Protein AF-A0A6H5J0C2-F1 (afdb_monomer_lite)

Organism: NCBI:txid86971

Foldseek 3Di:
DVVVVVVVVVVVVVVVVVQLVVLVVCCVPAQLVSCCSPVVDAQWGWDDDPPDIDIDHHDDADWAQDQDPFAFLFTFIDGPPATWTAHQRRRDTHNDTHTDPQDPVDFRWHCDPNWIWGPSVDTHTDDDDDDDDPPDDDPDDDPPDDPDPDDDPDDDDDDDPPDD

Secondary structure (DSSP, 8-state):
-HHHHHHHHHHHHHHHHHHHHHHHTTTTT-HHHHHHHHH--SSEEEEEETTEEEEEEPPP---EEPP-SSEESSEEEEETTEEEEE-TTT--EES---EE---SSS--EEEETTEEEEEESEEEEEPPPPPPPTT-------------SS--------------

Sequence (164 aa):
MKEMYETLVLQRCKLERKVIENALAIATLQPSELAYQILGERGVMAVPAGECVHFVTCLRVNLEIRDTNDCYNEVPVQHGNESLFLAPRSRILIAHGKKITCDTRMPPMFKIGQIWYRMLPDLIDVPTPTIIEPQSQTDWKYATPTPSPREECIQKKTRRNIGT

Structure (mmCIF, N/CA/C/O backbone):
data_AF-A0A6H5J0C2-F1
#
_entry.id   AF-A0A6H5J0C2-F1
#
loop_
_atom_site.group_PDB
_atom_site.id
_atom_site.type_symbol
_atom_site.label_atom_id
_atom_site.label_alt_id
_atom_site.label_comp_id
_atom_site.label_asym_id
_atom_site.label_entity_id
_atom_site.label_seq_id
_atom_site.pdbx_PDB_ins_code
_atom_site.Cartn_x
_atom_site.Cartn_y
_atom_site.Cartn_z
_atom_site.occupancy
_atom_site.B_iso_or_equiv
_atom_site.auth_seq_id
_atom_site.auth_comp_id
_atom_site.auth_asym_id
_atom_site.auth_atom_id
_atom_site.pdbx_PDB_model_num
ATOM 1 N N . MET A 1 1 ? -10.923 0.616 43.256 1.00 63.25 1 MET A N 1
ATOM 2 C CA . MET A 1 1 ? -10.460 -0.079 42.026 1.00 63.25 1 MET A CA 1
ATOM 3 C C . MET A 1 1 ? -11.478 -0.061 40.882 1.00 63.25 1 MET A C 1
ATOM 5 O O . MET A 1 1 ? -11.044 0.082 39.748 1.00 63.25 1 MET A O 1
ATOM 9 N N . LYS A 1 2 ? -12.796 -0.153 41.134 1.00 84.50 2 LYS A N 1
ATOM 10 C CA . LYS A 1 2 ? -13.830 -0.151 40.079 1.00 84.50 2 LYS A CA 1
ATOM 11 C C . LYS A 1 2 ? -13.865 1.139 39.231 1.00 84.50 2 LYS A C 1
ATOM 13 O O . LYS A 1 2 ? -13.835 1.052 38.012 1.00 84.50 2 LYS A O 1
ATOM 18 N N . GLU A 1 3 ? -13.789 2.312 39.862 1.00 90.62 3 GLU A N 1
ATOM 19 C CA . GLU A 1 3 ? -13.829 3.616 39.164 1.00 90.62 3 GLU A CA 1
ATOM 20 C C . GLU A 1 3 ? -12.643 3.849 38.209 1.00 90.62 3 GLU A C 1
ATOM 22 O O . GLU A 1 3 ? -12.803 4.385 37.112 1.00 90.62 3 GLU A O 1
ATOM 27 N N . MET A 1 4 ? -11.439 3.407 38.593 1.00 93.25 4 MET A N 1
ATOM 28 C CA . MET A 1 4 ? -10.247 3.500 37.740 1.00 93.25 4 MET A CA 1
ATOM 29 C C . MET A 1 4 ? -10.387 2.612 36.500 1.00 93.25 4 MET A C 1
ATOM 31 O O . MET A 1 4 ? -10.077 3.044 35.393 1.00 93.25 4 MET A O 1
ATOM 35 N N . TYR A 1 5 ? -10.882 1.384 36.678 1.00 95.62 5 TYR A N 1
ATOM 36 C CA . TYR A 1 5 ? -11.136 0.466 35.571 1.00 95.62 5 TYR A CA 1
ATOM 37 C C . TYR A 1 5 ? -12.174 1.038 34.595 1.00 95.62 5 TYR A C 1
ATOM 39 O O . TYR A 1 5 ? -11.924 1.084 33.393 1.00 95.62 5 TYR A O 1
ATOM 47 N N . GLU A 1 6 ? -13.294 1.555 35.105 1.00 96.31 6 GLU A N 1
ATOM 48 C CA . GLU A 1 6 ? -14.337 2.188 34.286 1.00 96.31 6 GLU A CA 1
ATOM 49 C C . GLU A 1 6 ? -13.802 3.398 33.507 1.00 96.31 6 GLU A C 1
ATOM 51 O O . GLU A 1 6 ? -14.079 3.550 32.314 1.00 96.31 6 GLU A O 1
ATOM 56 N N . THR A 1 7 ? -12.965 4.219 34.146 1.00 96.44 7 THR A N 1
ATOM 57 C CA . THR A 1 7 ? -12.326 5.372 33.497 1.00 96.44 7 THR A CA 1
ATOM 58 C C . THR A 1 7 ? -11.411 4.943 32.352 1.00 96.44 7 THR A C 1
ATOM 60 O O . THR A 1 7 ? -11.487 5.511 31.262 1.00 96.44 7 THR A O 1
ATOM 63 N N . LEU A 1 8 ? -10.574 3.924 32.564 1.00 97.00 8 LEU A N 1
ATOM 64 C CA . LEU A 1 8 ? -9.670 3.405 31.533 1.00 97.00 8 LEU A CA 1
ATOM 65 C C . LEU A 1 8 ? -10.438 2.829 30.338 1.00 97.00 8 LEU A C 1
ATOM 67 O O . LEU A 1 8 ? -10.086 3.102 29.190 1.00 97.00 8 LEU A O 1
ATOM 71 N N . VAL A 1 9 ? -11.519 2.085 30.589 1.00 96.69 9 VAL A N 1
ATOM 72 C CA . VAL A 1 9 ? -12.391 1.552 29.528 1.00 96.69 9 VAL A CA 1
ATOM 73 C C . VAL A 1 9 ? -13.006 2.690 28.710 1.00 96.69 9 VAL A C 1
ATOM 75 O O . VAL A 1 9 ? -12.988 2.660 27.477 1.00 96.69 9 VAL A O 1
ATOM 78 N N . LEU A 1 10 ? -13.497 3.734 29.376 1.00 96.69 10 LEU A N 1
ATOM 79 C CA . LEU A 1 10 ? -14.095 4.886 28.708 1.00 96.69 10 LEU A CA 1
ATOM 80 C C . LEU A 1 10 ? -13.066 5.694 27.902 1.00 96.69 10 LEU A C 1
ATOM 82 O O . LEU A 1 10 ? -13.371 6.165 26.804 1.00 96.69 10 LEU A O 1
ATOM 86 N N . GLN A 1 11 ? -11.842 5.838 28.409 1.00 96.62 11 GLN A N 1
ATOM 87 C CA . GLN A 1 11 ? -10.746 6.474 27.674 1.00 96.62 11 GLN A CA 1
ATOM 88 C C . GLN A 1 11 ? -10.352 5.672 26.433 1.00 96.62 11 GLN A C 1
ATOM 90 O O . GLN A 1 11 ? -10.202 6.259 25.361 1.00 96.62 11 GLN A O 1
ATOM 95 N N . ARG A 1 12 ? -10.263 4.342 26.547 1.00 96.62 12 ARG A N 1
ATOM 96 C CA . ARG A 1 12 ? -10.002 3.454 25.411 1.00 96.62 12 ARG A CA 1
ATOM 97 C C . ARG A 1 12 ? -11.069 3.598 24.327 1.00 96.62 12 ARG A C 1
ATOM 99 O O . ARG A 1 12 ? -10.721 3.841 23.178 1.00 96.62 12 ARG A O 1
ATOM 106 N N . CYS A 1 13 ? -12.348 3.555 24.696 1.00 97.38 13 CYS A N 1
ATOM 107 C CA . CYS A 1 13 ? -13.457 3.737 23.756 1.00 97.38 13 CYS A CA 1
ATOM 108 C C . CYS A 1 13 ? -13.392 5.098 23.035 1.00 97.38 13 CYS A C 1
ATOM 110 O O . CYS A 1 13 ? -13.546 5.184 21.815 1.00 97.38 13 CYS A O 1
ATOM 112 N N . LYS A 1 14 ? -13.095 6.181 23.769 1.00 97.50 14 LYS A N 1
ATOM 113 C CA . LYS A 1 14 ? -12.922 7.517 23.172 1.00 97.50 14 LYS A CA 1
ATOM 114 C C . LYS A 1 14 ? -11.765 7.560 22.173 1.00 97.50 14 LYS A C 1
ATOM 116 O O . LYS A 1 14 ? -11.906 8.210 21.137 1.00 97.50 14 LYS A O 1
ATOM 121 N N . LEU A 1 15 ? -10.652 6.897 22.483 1.00 95.69 15 LEU A N 1
ATOM 122 C CA . LEU A 1 15 ? -9.488 6.826 21.605 1.00 95.69 15 LEU A CA 1
ATOM 123 C C . LEU A 1 15 ? -9.785 5.997 20.351 1.00 95.69 15 LEU A C 1
ATOM 125 O O . LEU A 1 15 ? -9.539 6.473 19.249 1.00 95.69 15 LEU A O 1
ATOM 129 N N . GLU A 1 16 ? -10.372 4.811 20.507 1.00 94.31 16 GLU A N 1
ATOM 130 C CA . GLU A 1 16 ? -10.756 3.937 19.391 1.00 94.31 16 GLU A CA 1
ATOM 131 C C . GLU A 1 16 ? -11.712 4.654 18.429 1.00 94.31 16 GLU A C 1
ATOM 133 O O . GLU A 1 16 ? -11.489 4.653 17.219 1.00 94.31 16 GLU A O 1
ATOM 138 N N . ARG A 1 17 ? -12.707 5.384 18.952 1.00 95.94 17 ARG A N 1
ATOM 139 C CA . ARG A 1 17 ? -13.593 6.210 18.119 1.00 95.94 17 ARG A CA 1
ATOM 140 C C . ARG A 1 17 ? -12.824 7.266 17.321 1.00 95.94 17 ARG A C 1
ATOM 142 O O . ARG A 1 17 ? -13.097 7.451 16.140 1.00 95.94 17 ARG A O 1
ATOM 149 N N . LYS A 1 18 ? -11.854 7.944 17.943 1.00 95.38 18 LYS A N 1
ATOM 150 C CA . LYS A 1 18 ? -11.030 8.956 17.263 1.00 95.38 18 LYS A CA 1
ATOM 151 C C . LYS A 1 18 ? -10.138 8.352 16.181 1.00 95.38 18 LYS A C 1
ATOM 153 O O . LYS A 1 18 ? -9.969 8.966 15.132 1.00 95.38 18 LYS A O 1
ATOM 158 N N . VAL A 1 19 ? -9.605 7.152 16.405 1.00 92.75 19 VAL A N 1
ATOM 159 C CA . VAL A 1 19 ? -8.842 6.412 15.390 1.00 92.75 19 VAL A CA 1
ATOM 160 C C . VAL A 1 19 ? -9.723 6.102 14.177 1.00 92.75 19 VAL A C 1
ATOM 162 O O . VAL A 1 19 ? -9.308 6.365 13.051 1.00 92.75 19 VAL A O 1
ATOM 165 N N . ILE A 1 20 ? -10.951 5.625 14.399 1.00 93.00 20 ILE A N 1
ATOM 166 C CA . ILE A 1 20 ? -11.900 5.326 13.315 1.00 93.00 20 ILE A CA 1
ATOM 167 C C . ILE A 1 20 ? -12.283 6.597 12.547 1.00 93.00 20 ILE A C 1
ATOM 169 O O . ILE A 1 20 ? -12.234 6.597 11.321 1.00 93.00 20 ILE A O 1
ATOM 173 N N . GLU A 1 21 ? -12.612 7.693 13.237 1.00 93.81 21 GLU A N 1
ATOM 174 C CA . GLU A 1 21 ? -12.932 8.982 12.601 1.00 93.81 21 GLU A CA 1
ATOM 175 C C . GLU A 1 21 ? -11.784 9.478 11.701 1.00 93.81 21 GLU A C 1
ATOM 177 O O . GLU A 1 21 ? -12.015 9.876 10.558 1.00 93.81 21 GLU A O 1
ATOM 182 N N . ASN A 1 22 ? -10.540 9.399 12.183 1.00 93.06 22 ASN A N 1
ATOM 183 C CA . ASN A 1 22 ? -9.359 9.784 11.409 1.00 93.06 22 ASN A CA 1
ATOM 184 C C . ASN A 1 22 ? -9.138 8.872 10.196 1.00 93.06 22 ASN A C 1
ATOM 186 O O . ASN A 1 22 ? -8.758 9.352 9.130 1.00 93.06 22 ASN A O 1
ATOM 190 N N . ALA A 1 23 ? -9.380 7.568 10.342 1.00 92.50 23 ALA A N 1
ATOM 191 C CA . ALA A 1 23 ? -9.277 6.626 9.235 1.00 92.50 23 ALA A CA 1
ATOM 192 C C . ALA A 1 23 ? -10.345 6.916 8.166 1.00 92.50 23 ALA A C 1
ATOM 194 O O . ALA A 1 23 ? -10.032 6.973 6.980 1.00 92.50 23 ALA A O 1
ATOM 195 N N . LEU A 1 24 ? -11.591 7.187 8.566 1.00 92.81 24 LEU A N 1
ATOM 196 C CA . LEU A 1 24 ? -12.676 7.518 7.637 1.00 92.81 24 LEU A CA 1
ATOM 197 C C . LEU A 1 24 ? -12.411 8.800 6.834 1.00 92.81 24 LEU A C 1
ATOM 199 O O . LEU A 1 24 ? -12.868 8.905 5.697 1.00 92.81 24 LEU A O 1
ATOM 203 N N . ALA A 1 25 ? -11.616 9.737 7.359 1.00 93.06 25 ALA A N 1
ATOM 204 C CA . ALA A 1 25 ? -11.251 10.962 6.647 1.00 93.06 25 ALA A CA 1
ATOM 205 C C . ALA A 1 25 ? -10.489 10.714 5.327 1.00 93.06 25 ALA A C 1
ATOM 207 O O . ALA A 1 25 ? -10.508 11.572 4.446 1.00 93.06 25 ALA A O 1
ATOM 208 N N . ILE A 1 26 ? -9.846 9.550 5.158 1.00 91.75 26 ILE A N 1
ATOM 209 C CA . ILE A 1 26 ? -9.133 9.173 3.923 1.00 91.75 26 ILE A CA 1
ATOM 210 C C . ILE A 1 26 ? -9.911 8.180 3.047 1.00 91.75 26 ILE A C 1
ATOM 212 O O . ILE A 1 26 ? -9.401 7.759 2.008 1.00 91.75 26 ILE A O 1
ATOM 216 N N . ALA A 1 27 ? -11.138 7.811 3.432 1.00 91.94 27 ALA A N 1
ATOM 217 C CA . ALA A 1 27 ? -11.898 6.724 2.815 1.00 91.94 27 ALA A CA 1
ATOM 218 C C . ALA A 1 27 ? -12.120 6.894 1.307 1.00 91.94 27 ALA A C 1
ATOM 220 O O . ALA A 1 27 ? -12.035 5.925 0.558 1.00 91.94 27 ALA A O 1
ATOM 221 N N . THR A 1 28 ? -12.392 8.120 0.861 1.00 89.69 28 THR A N 1
ATOM 222 C CA . THR A 1 28 ? -12.679 8.430 -0.548 1.00 89.69 28 THR A CA 1
ATOM 223 C C . THR A 1 28 ? -11.417 8.626 -1.381 1.00 89.69 28 THR A C 1
ATOM 225 O O . THR A 1 28 ? -11.422 8.345 -2.575 1.00 89.69 28 THR A O 1
ATOM 228 N N . LEU A 1 29 ? -10.329 9.092 -0.761 1.00 91.44 29 LEU A N 1
ATOM 229 C CA . LEU A 1 29 ? -9.073 9.402 -1.445 1.00 91.44 29 LEU A CA 1
ATOM 230 C C . LEU A 1 29 ? -8.162 8.180 -1.558 1.00 91.44 29 LEU A C 1
ATOM 232 O O . LEU A 1 29 ? -7.494 7.992 -2.571 1.00 91.44 29 LEU A O 1
ATOM 236 N N . GLN A 1 30 ? -8.108 7.361 -0.507 1.00 92.19 30 GLN A N 1
ATOM 237 C CA . GLN A 1 30 ? -7.235 6.195 -0.421 1.00 92.19 30 GLN A CA 1
ATOM 238 C C . GLN A 1 30 ? -7.963 5.018 0.251 1.00 92.19 30 GLN A C 1
ATOM 240 O O . GLN A 1 30 ? -7.632 4.636 1.376 1.00 92.19 30 GLN A O 1
ATOM 245 N N . PRO A 1 31 ? -8.929 4.387 -0.439 1.00 93.06 31 PRO A N 1
ATOM 246 C CA . PRO A 1 31 ? -9.731 3.309 0.140 1.00 93.06 31 PRO A CA 1
ATOM 247 C C . PRO A 1 31 ? -8.892 2.118 0.635 1.00 93.06 31 PRO A C 1
ATOM 249 O O . PRO A 1 31 ? -9.093 1.589 1.725 1.00 93.06 31 PRO A O 1
ATOM 252 N N . SER A 1 32 ? -7.884 1.706 -0.130 1.00 92.50 32 SER A N 1
ATOM 253 C CA . SER A 1 32 ? -6.981 0.619 0.270 1.00 92.50 32 SER A CA 1
ATOM 254 C C . SER A 1 32 ? -6.148 0.948 1.514 1.00 92.50 32 SER A C 1
ATOM 256 O O . SER A 1 32 ? -5.754 0.045 2.249 1.00 92.50 32 SER A O 1
ATOM 258 N N . GLU A 1 33 ? -5.870 2.229 1.760 1.00 92.00 33 GLU A N 1
ATOM 259 C CA . GLU A 1 33 ? -5.176 2.673 2.970 1.00 92.00 33 GLU A CA 1
ATOM 260 C C . GLU A 1 33 ? -6.134 2.690 4.167 1.00 92.00 33 GLU A C 1
ATOM 262 O O . GLU A 1 33 ? -5.760 2.219 5.236 1.00 92.00 33 GLU A O 1
ATOM 267 N N . LEU A 1 34 ? -7.393 3.110 3.981 1.00 94.25 34 LEU A N 1
ATOM 268 C CA . LEU A 1 34 ? -8.447 2.951 4.990 1.00 94.25 34 LEU A CA 1
ATOM 269 C C . LEU A 1 34 ? -8.559 1.491 5.458 1.00 94.25 34 LEU A C 1
ATOM 271 O O . LEU A 1 34 ? -8.558 1.237 6.663 1.00 94.25 34 LEU A O 1
ATOM 275 N N . ALA A 1 35 ? -8.640 0.537 4.522 1.00 94.50 35 ALA A N 1
ATOM 276 C CA . ALA A 1 35 ? -8.720 -0.888 4.853 1.00 94.50 35 ALA A CA 1
ATOM 277 C C . ALA A 1 35 ? -7.537 -1.340 5.715 1.00 94.50 35 ALA A C 1
ATOM 279 O O . ALA A 1 35 ? -7.736 -1.988 6.741 1.00 94.50 35 ALA A O 1
ATOM 280 N N . TYR A 1 36 ? -6.319 -0.936 5.346 1.00 93.31 36 TYR A N 1
ATOM 281 C CA . TYR A 1 36 ? -5.120 -1.243 6.121 1.00 93.31 36 TYR A CA 1
ATOM 282 C C . TYR A 1 36 ? -5.162 -0.640 7.534 1.00 93.31 36 TYR A C 1
ATOM 284 O O . TYR A 1 36 ? -4.773 -1.303 8.490 1.00 93.31 36 TYR A O 1
ATOM 292 N N . GLN A 1 37 ? -5.641 0.598 7.689 1.00 91.19 37 GLN A N 1
ATOM 293 C CA . GLN A 1 37 ? -5.716 1.276 8.990 1.00 91.19 37 GLN A CA 1
ATOM 294 C C . GLN A 1 37 ? -6.742 0.639 9.932 1.00 91.19 37 GLN A C 1
ATOM 296 O O . GLN A 1 37 ? -6.481 0.518 11.126 1.00 91.19 37 GLN A O 1
ATOM 301 N N . ILE A 1 38 ? -7.902 0.236 9.407 1.00 92.69 38 ILE A N 1
ATOM 302 C CA . ILE A 1 38 ? -8.989 -0.333 10.216 1.00 92.69 38 ILE A CA 1
ATOM 303 C C . ILE A 1 38 ? -8.733 -1.806 10.541 1.00 92.69 38 ILE A C 1
ATOM 305 O O . ILE A 1 38 ? -8.963 -2.230 11.671 1.00 92.69 38 ILE A O 1
ATOM 309 N N . LEU A 1 39 ? -8.279 -2.589 9.561 1.00 92.25 39 LEU A N 1
ATOM 310 C CA . LEU A 1 39 ? -8.164 -4.042 9.697 1.00 92.25 39 LEU A CA 1
ATOM 311 C C . LEU A 1 39 ? -6.759 -4.493 10.107 1.00 92.25 39 LEU A C 1
ATOM 313 O O . LEU A 1 39 ? -6.597 -5.603 10.598 1.00 92.25 39 LEU A O 1
ATOM 317 N N . GLY A 1 40 ? -5.733 -3.663 9.899 1.00 90.12 40 GLY A N 1
ATOM 318 C CA . GLY A 1 40 ? -4.338 -4.010 10.192 1.00 90.12 40 GLY A CA 1
ATOM 319 C C . GLY A 1 40 ? -3.730 -5.050 9.242 1.00 90.12 40 GLY A C 1
ATOM 320 O O . GLY A 1 40 ? -2.577 -5.446 9.419 1.00 90.12 40 GLY A O 1
ATOM 321 N N . GLU A 1 41 ? -4.473 -5.482 8.222 1.00 89.62 41 GLU A N 1
ATOM 322 C CA . GLU A 1 41 ? -4.070 -6.524 7.281 1.00 89.62 41 GLU A CA 1
ATOM 323 C C . GLU A 1 41 ? -3.793 -5.965 5.881 1.00 89.62 41 GLU A C 1
ATOM 325 O O . GLU A 1 41 ? -4.375 -4.977 5.429 1.00 89.62 41 GLU A O 1
ATOM 330 N N . ARG A 1 42 ? -2.869 -6.618 5.172 1.00 91.94 42 ARG A N 1
ATOM 331 C CA . ARG A 1 42 ? -2.534 -6.313 3.774 1.00 91.94 42 ARG A CA 1
ATOM 332 C C . ARG A 1 42 ? -3.367 -7.183 2.836 1.00 91.94 42 ARG A C 1
ATOM 334 O O . ARG A 1 42 ? -3.740 -8.294 3.197 1.00 91.94 42 ARG A O 1
ATOM 341 N N . GLY A 1 43 ? -3.583 -6.716 1.608 1.00 93.88 43 GLY A N 1
ATOM 342 C CA . GLY A 1 43 ? -4.388 -7.433 0.619 1.00 93.88 43 GLY A CA 1
ATOM 343 C C . GLY A 1 43 ? -5.889 -7.359 0.894 1.00 93.88 43 GLY A C 1
ATOM 344 O O . GLY A 1 43 ? -6.620 -8.237 0.459 1.00 93.88 43 GLY A O 1
ATOM 345 N N . VAL A 1 44 ? -6.352 -6.336 1.614 1.00 95.50 44 VAL A N 1
ATOM 346 C CA . VAL A 1 44 ? -7.775 -5.999 1.721 1.00 95.50 44 VAL A CA 1
ATOM 347 C C . VAL A 1 44 ? -7.976 -4.616 1.123 1.00 95.50 44 VAL A C 1
ATOM 349 O O . VAL A 1 44 ? -7.267 -3.674 1.477 1.00 95.50 44 VAL A O 1
ATOM 352 N N . MET A 1 45 ? -8.920 -4.497 0.196 1.00 92.75 45 MET A N 1
ATOM 353 C CA . MET A 1 45 ? -9.310 -3.225 -0.400 1.00 92.75 45 MET A CA 1
ATOM 354 C C . MET A 1 45 ? -10.612 -2.734 0.222 1.00 92.75 45 MET A C 1
ATOM 356 O O . MET A 1 45 ? -11.503 -3.531 0.513 1.00 92.75 45 MET A O 1
ATOM 360 N N . ALA A 1 46 ? -10.733 -1.422 0.403 1.00 94.56 46 ALA A N 1
ATOM 361 C CA . ALA A 1 46 ? -12.018 -0.808 0.692 1.00 94.56 46 ALA A CA 1
ATOM 362 C C . ALA A 1 46 ? -12.662 -0.332 -0.614 1.00 94.56 46 ALA A C 1
ATOM 364 O O . ALA A 1 46 ? -11.980 0.192 -1.494 1.00 94.56 46 ALA A O 1
ATOM 365 N N . VAL A 1 47 ? -13.973 -0.492 -0.728 1.00 94.44 47 VAL A N 1
ATOM 366 C CA . VAL A 1 47 ? -14.778 -0.055 -1.867 1.00 94.44 47 VAL A CA 1
ATOM 367 C C . VAL A 1 47 ? -15.897 0.830 -1.325 1.00 94.44 47 VAL A C 1
ATOM 369 O O . VAL A 1 47 ? -16.881 0.308 -0.793 1.00 94.44 47 VAL A O 1
ATOM 372 N N . PRO A 1 48 ? -15.747 2.163 -1.397 1.00 94.00 48 PRO A N 1
ATOM 373 C CA . PRO A 1 48 ? -16.812 3.087 -1.041 1.00 94.00 48 PRO A CA 1
ATOM 374 C C . PRO A 1 48 ? -18.008 2.909 -1.983 1.00 94.00 48 PRO A C 1
ATOM 376 O O . PRO A 1 48 ? -17.848 2.884 -3.203 1.00 94.00 48 PRO A O 1
ATOM 379 N N . ALA A 1 49 ? -19.203 2.800 -1.413 1.00 94.25 49 ALA A N 1
ATOM 380 C CA . ALA A 1 49 ? -20.469 2.665 -2.118 1.00 94.25 49 ALA A CA 1
ATOM 381 C C . ALA A 1 49 ? -21.519 3.548 -1.427 1.00 94.25 49 ALA A C 1
ATOM 383 O O . ALA A 1 49 ? -22.146 3.153 -0.443 1.00 94.25 49 ALA A O 1
ATOM 384 N N . GLY A 1 50 ? -21.680 4.778 -1.922 1.00 91.31 50 GLY A N 1
ATOM 385 C CA . GLY A 1 50 ? -22.496 5.793 -1.253 1.00 91.31 50 GLY A CA 1
ATOM 386 C C . GLY A 1 50 ? -21.931 6.136 0.129 1.00 91.31 50 GLY A C 1
ATOM 387 O O . GLY A 1 50 ? -20.753 6.459 0.252 1.00 91.31 50 GLY A O 1
ATOM 388 N N . GLU A 1 51 ? -22.765 6.040 1.164 1.00 91.00 51 GLU A N 1
ATOM 389 C CA . GLU A 1 51 ? -22.375 6.266 2.567 1.00 91.00 51 GLU A CA 1
ATOM 390 C C . GLU A 1 51 ? -21.766 5.021 3.240 1.00 91.00 51 GLU A C 1
ATOM 392 O O . GLU A 1 51 ? -21.386 5.061 4.409 1.00 91.00 51 GLU A O 1
ATOM 397 N N . CYS A 1 52 ? -21.676 3.901 2.520 1.00 93.56 52 CYS A N 1
ATOM 398 C CA . CYS A 1 52 ? -21.114 2.650 3.016 1.00 93.56 52 CYS A CA 1
ATOM 399 C C . CYS A 1 52 ? -19.712 2.397 2.450 1.00 93.56 52 CYS A C 1
ATOM 401 O O . CYS A 1 52 ? -19.338 2.901 1.392 1.00 93.56 52 CYS A O 1
ATOM 403 N N . VAL A 1 53 ? -18.941 1.560 3.143 1.00 94.81 53 VAL A N 1
ATOM 404 C CA . VAL A 1 53 ? -17.645 1.064 2.673 1.00 94.81 53 VAL A CA 1
ATOM 405 C C . VAL A 1 53 ? -17.629 -0.454 2.789 1.00 94.81 53 VAL A C 1
ATOM 407 O O . VAL A 1 53 ? -17.828 -0.999 3.873 1.00 94.81 53 VAL A O 1
ATOM 410 N N . HIS A 1 54 ? -17.370 -1.139 1.679 1.00 95.38 54 HIS A N 1
ATOM 411 C CA . HIS A 1 54 ? -17.207 -2.589 1.652 1.00 95.38 54 HIS A CA 1
ATOM 412 C C . HIS A 1 5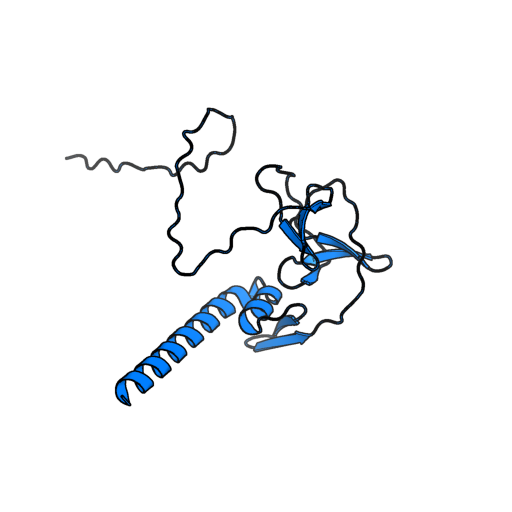4 ? -15.730 -2.962 1.739 1.00 95.38 54 HIS A C 1
ATOM 414 O O . HIS A 1 54 ? -14.911 -2.393 1.023 1.00 95.38 54 HIS A O 1
ATOM 420 N N . PHE A 1 55 ? -15.385 -3.941 2.572 1.00 95.44 55 PHE A N 1
ATOM 421 C CA . PHE A 1 55 ? -14.037 -4.506 2.617 1.00 95.44 55 PHE A CA 1
ATOM 422 C C . PHE A 1 55 ? -13.997 -5.809 1.826 1.00 95.44 55 PHE A C 1
ATOM 424 O O . PHE A 1 55 ? -14.806 -6.705 2.062 1.00 95.44 55 PHE A O 1
ATOM 431 N N . VAL A 1 56 ? -13.062 -5.907 0.886 1.00 94.88 56 VAL A N 1
ATOM 432 C CA . VAL A 1 56 ? -12.920 -7.056 -0.013 1.00 94.88 56 VAL A CA 1
ATOM 433 C C . VAL A 1 56 ? -11.494 -7.583 0.075 1.00 94.88 56 VAL A C 1
ATOM 435 O O . VAL A 1 56 ? -10.534 -6.847 -0.151 1.00 94.88 56 VAL A O 1
ATOM 438 N N . THR A 1 57 ? -11.342 -8.862 0.405 1.00 95.06 57 THR A N 1
ATOM 439 C CA . THR A 1 57 ? -10.036 -9.528 0.440 1.00 95.06 57 THR A CA 1
ATOM 440 C C . THR A 1 57 ? -9.572 -9.858 -0.976 1.00 95.06 57 THR A C 1
ATOM 442 O O . THR A 1 57 ? -10.296 -10.472 -1.758 1.00 95.06 57 THR A O 1
ATOM 445 N N . CYS A 1 58 ? -8.349 -9.461 -1.305 1.00 92.81 58 CYS A N 1
ATOM 446 C CA . CYS A 1 58 ? -7.712 -9.728 -2.583 1.00 92.81 58 CYS A CA 1
ATOM 447 C C . CYS A 1 58 ? -7.150 -11.153 -2.637 1.00 92.81 58 CYS A C 1
ATOM 449 O O . CYS A 1 58 ? -6.670 -11.705 -1.643 1.00 92.81 58 CYS A O 1
ATOM 451 N N . LEU A 1 59 ? -7.143 -11.723 -3.840 1.00 94.25 59 LEU A N 1
ATOM 452 C CA . LEU A 1 59 ? -6.472 -12.989 -4.106 1.00 94.25 59 LEU A CA 1
ATOM 453 C C . LEU A 1 59 ? -4.953 -12.808 -4.027 1.00 94.25 59 LEU A C 1
ATOM 455 O O . LEU A 1 59 ? -4.401 -11.818 -4.508 1.00 94.25 59 LEU A O 1
ATOM 459 N N . ARG A 1 60 ? -4.270 -13.787 -3.430 1.00 92.44 60 ARG A N 1
ATOM 460 C CA . ARG A 1 60 ? -2.805 -13.825 -3.410 1.00 92.44 60 ARG A CA 1
ATOM 461 C C . ARG A 1 60 ? -2.304 -14.370 -4.741 1.00 92.44 60 ARG A C 1
ATOM 463 O O . ARG A 1 60 ? -2.687 -15.469 -5.132 1.00 92.44 60 ARG A O 1
ATOM 470 N N . VAL A 1 61 ? -1.432 -13.615 -5.398 1.00 92.81 61 VAL A N 1
ATOM 471 C CA . VAL A 1 61 ? -0.817 -13.980 -6.678 1.00 92.81 61 VAL A CA 1
ATOM 472 C C . VAL A 1 61 ? 0.702 -13.885 -6.575 1.00 92.81 61 VAL A C 1
ATOM 474 O O . VAL A 1 61 ? 1.226 -13.104 -5.777 1.00 92.81 61 VAL A O 1
ATOM 477 N N . ASN A 1 62 ? 1.406 -14.691 -7.369 1.00 90.81 62 ASN A N 1
ATOM 478 C CA . ASN A 1 62 ? 2.858 -14.602 -7.488 1.00 90.81 62 ASN A CA 1
ATOM 479 C C . ASN A 1 62 ? 3.216 -13.477 -8.460 1.00 90.81 62 ASN A C 1
ATOM 481 O O . ASN A 1 62 ? 2.596 -13.346 -9.514 1.00 90.81 62 ASN A O 1
ATOM 485 N N . LEU A 1 63 ? 4.202 -12.667 -8.082 1.00 93.06 63 LEU A N 1
ATOM 486 C CA . LEU A 1 63 ? 4.626 -11.484 -8.820 1.00 93.06 63 LEU A CA 1
ATOM 487 C C . LEU A 1 63 ? 6.135 -11.507 -8.996 1.00 93.06 63 LEU A C 1
ATOM 489 O O . LEU A 1 63 ? 6.862 -11.865 -8.068 1.00 93.06 63 LEU A O 1
ATOM 493 N N . GLU A 1 64 ? 6.584 -11.049 -10.154 1.00 93.81 64 GLU A N 1
ATOM 494 C CA . GLU A 1 64 ? 7.997 -10.814 -10.425 1.00 93.81 64 GLU A CA 1
ATOM 495 C C . GLU A 1 64 ? 8.266 -9.314 -10.347 1.00 93.81 64 GLU A C 1
ATOM 497 O O . GLU A 1 64 ? 7.488 -8.510 -10.863 1.00 93.81 64 GLU A O 1
ATOM 502 N N . ILE A 1 65 ? 9.337 -8.916 -9.659 1.00 92.88 65 ILE A N 1
ATOM 503 C CA . ILE A 1 65 ? 9.770 -7.515 -9.660 1.00 92.88 65 ILE A CA 1
ATOM 504 C C . ILE A 1 65 ? 10.320 -7.225 -11.047 1.00 92.88 65 ILE A C 1
ATOM 506 O O . ILE A 1 65 ? 11.104 -8.004 -11.584 1.00 92.88 65 ILE A O 1
ATOM 510 N N . ARG A 1 66 ? 9.872 -6.120 -11.630 1.00 92.75 66 ARG A N 1
ATOM 511 C CA . ARG A 1 66 ? 10.209 -5.756 -12.999 1.00 92.75 66 ARG A CA 1
ATOM 512 C C . ARG A 1 66 ? 11.271 -4.669 -13.000 1.00 92.75 66 ARG A C 1
ATOM 514 O O . ARG A 1 66 ? 11.088 -3.637 -12.356 1.00 92.75 66 ARG A O 1
ATOM 521 N N . ASP A 1 67 ? 12.311 -4.867 -13.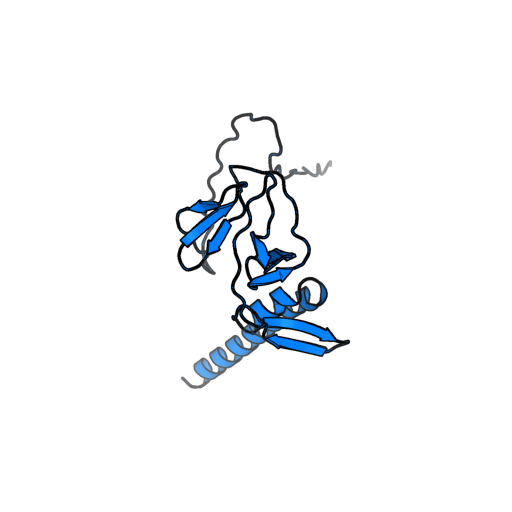798 1.00 91.12 67 ASP A N 1
ATOM 522 C CA . ASP A 1 67 ? 13.337 -3.851 -14.004 1.00 91.12 67 ASP A CA 1
ATOM 523 C C . ASP A 1 67 ? 12.775 -2.642 -14.763 1.00 91.12 67 ASP A C 1
ATOM 525 O O . ASP A 1 67 ? 11.920 -2.745 -15.655 1.00 91.12 67 ASP A O 1
ATOM 529 N N . THR A 1 68 ? 13.246 -1.459 -14.382 1.00 91.69 68 THR A N 1
ATOM 530 C CA . THR A 1 68 ? 12.836 -0.182 -14.970 1.00 91.69 68 THR A CA 1
ATOM 531 C C . THR A 1 68 ? 14.033 0.751 -15.081 1.00 91.69 68 THR A C 1
ATOM 533 O O . THR A 1 68 ? 15.005 0.598 -14.357 1.00 91.69 68 THR A O 1
ATOM 536 N N . ASN A 1 69 ? 13.952 1.742 -15.969 1.00 93.12 69 ASN A N 1
ATOM 537 C CA . ASN A 1 69 ? 14.941 2.828 -16.044 1.00 93.12 69 ASN A CA 1
ATOM 538 C C . ASN A 1 69 ? 14.497 4.076 -15.257 1.00 93.12 69 ASN A C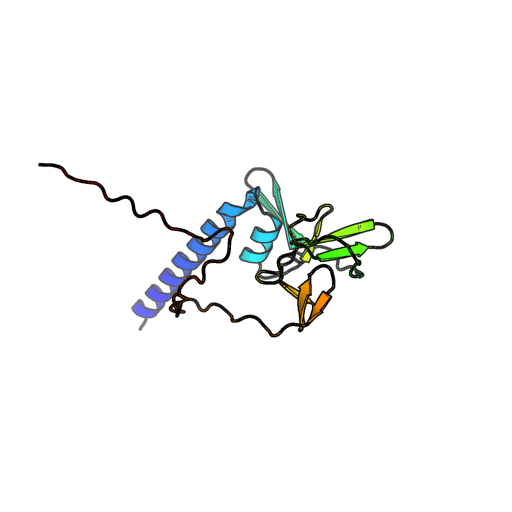 1
ATOM 540 O O . ASN A 1 69 ? 15.232 5.055 -15.173 1.00 93.12 69 ASN A O 1
ATOM 544 N N . ASP A 1 70 ? 13.277 4.055 -14.717 1.00 94.19 70 ASP A N 1
ATOM 545 C CA . ASP A 1 70 ? 12.612 5.173 -14.056 1.00 94.19 70 ASP A CA 1
ATOM 546 C C . ASP A 1 70 ? 12.300 4.814 -12.600 1.00 94.19 70 ASP A C 1
ATOM 548 O O . ASP A 1 70 ? 12.025 3.660 -12.289 1.00 94.19 70 ASP A O 1
ATOM 552 N N . CYS A 1 71 ? 12.270 5.803 -11.706 1.00 93.88 71 CYS A N 1
ATOM 553 C CA . CYS A 1 71 ? 11.923 5.580 -10.303 1.00 93.88 71 CYS A CA 1
ATOM 554 C C . CYS A 1 71 ? 10.429 5.809 -10.042 1.00 93.88 71 CYS A C 1
ATOM 556 O O . CYS A 1 71 ? 9.820 6.726 -10.599 1.00 93.88 71 CYS A O 1
ATOM 558 N N . TYR A 1 72 ? 9.847 5.004 -9.151 1.00 95.50 72 TYR A N 1
ATOM 559 C CA . TYR A 1 72 ? 8.428 5.051 -8.786 1.00 95.50 72 TYR A CA 1
ATOM 560 C C . TYR A 1 72 ? 8.240 4.973 -7.267 1.00 95.50 72 TYR A C 1
ATOM 562 O O . TYR A 1 72 ? 9.071 4.408 -6.560 1.00 95.50 72 TYR A O 1
ATOM 570 N N . ASN A 1 73 ? 7.128 5.510 -6.757 1.00 95.00 73 ASN A N 1
ATOM 571 C CA . ASN A 1 73 ? 6.747 5.352 -5.344 1.00 95.00 73 ASN A CA 1
ATOM 572 C C . ASN A 1 73 ? 6.141 3.977 -5.021 1.00 95.00 73 ASN A C 1
ATOM 574 O O . ASN A 1 73 ? 5.982 3.622 -3.852 1.00 95.00 73 ASN A O 1
ATOM 578 N N . GLU A 1 74 ? 5.790 3.210 -6.045 1.00 95.69 74 GLU A N 1
ATOM 579 C CA . GLU A 1 74 ? 5.268 1.853 -5.968 1.00 95.69 74 GLU A CA 1
ATOM 580 C C . GLU A 1 74 ? 6.261 0.883 -6.603 1.00 95.69 74 GLU A C 1
ATOM 582 O O . GLU A 1 74 ? 7.077 1.279 -7.430 1.00 95.69 74 GLU A O 1
ATOM 587 N N . VAL A 1 75 ? 6.190 -0.396 -6.232 1.00 95.00 75 VAL A N 1
ATOM 588 C CA . VAL A 1 75 ? 7.115 -1.413 -6.753 1.00 95.00 75 VAL A CA 1
ATOM 589 C C . VAL A 1 75 ? 6.635 -1.841 -8.144 1.00 95.00 75 VAL A C 1
ATOM 591 O O . VAL A 1 75 ? 5.536 -2.394 -8.231 1.00 95.00 75 VAL A O 1
ATOM 594 N N . PRO A 1 76 ? 7.401 -1.623 -9.228 1.00 95.81 76 PRO A N 1
ATOM 595 C CA . PRO A 1 76 ? 7.064 -2.140 -10.545 1.00 95.81 76 PRO A CA 1
ATOM 596 C C . PRO A 1 76 ? 7.116 -3.667 -10.524 1.00 95.81 76 PRO A C 1
ATOM 598 O O . PRO A 1 76 ? 8.102 -4.266 -10.090 1.00 95.81 76 PRO A O 1
ATOM 601 N N . VAL A 1 77 ? 6.043 -4.300 -10.980 1.00 95.88 77 VAL A N 1
ATOM 602 C CA . VAL A 1 77 ? 5.910 -5.757 -10.996 1.00 95.88 77 VAL A CA 1
ATOM 603 C C . VAL A 1 77 ? 5.336 -6.234 -12.322 1.00 95.88 77 VAL A C 1
ATOM 605 O O . VAL A 1 77 ? 4.716 -5.476 -13.072 1.00 95.88 77 VAL A O 1
ATOM 608 N N . GLN A 1 78 ? 5.540 -7.511 -12.598 1.00 96.06 78 GLN A N 1
ATOM 609 C CA . GLN A 1 78 ? 4.967 -8.226 -13.720 1.00 96.06 78 GLN A CA 1
ATOM 610 C C . GLN A 1 78 ? 4.041 -9.326 -13.183 1.00 96.06 78 GLN A C 1
ATOM 612 O O . GLN A 1 78 ? 4.409 -10.080 -12.278 1.00 96.06 78 GLN A O 1
ATOM 617 N N . HIS A 1 79 ? 2.825 -9.398 -13.728 1.00 94.75 79 HIS A N 1
ATOM 618 C CA . HIS A 1 79 ? 1.845 -10.443 -13.435 1.00 94.75 79 HIS A CA 1
ATOM 619 C C . HIS A 1 79 ? 1.414 -11.095 -14.753 1.00 94.75 79 HIS A C 1
ATOM 621 O O . HIS A 1 79 ? 0.598 -10.555 -15.501 1.00 94.75 79 HIS A O 1
ATOM 627 N N . GLY A 1 80 ? 2.024 -12.236 -15.083 1.00 90.25 80 GLY A N 1
ATOM 628 C CA . GLY A 1 80 ? 1.892 -12.826 -16.416 1.00 90.25 80 GLY A CA 1
ATOM 629 C C . GLY A 1 80 ? 2.417 -11.867 -17.490 1.00 90.25 80 GLY A C 1
ATOM 630 O O . GLY A 1 80 ? 3.570 -11.445 -17.446 1.00 90.25 80 GLY A O 1
ATOM 631 N N . ASN A 1 81 ? 1.558 -11.468 -18.428 1.00 92.56 81 ASN A N 1
ATOM 632 C CA . ASN A 1 81 ? 1.920 -10.533 -19.502 1.00 92.56 81 ASN A CA 1
ATOM 633 C C . ASN A 1 81 ? 1.592 -9.066 -19.174 1.00 92.56 81 ASN A C 1
ATOM 635 O O . ASN A 1 81 ? 1.868 -8.187 -19.988 1.00 92.56 81 ASN A O 1
ATOM 639 N N . GLU A 1 82 ? 1.044 -8.782 -17.991 1.00 95.38 82 GLU A N 1
ATOM 640 C CA . GLU A 1 82 ? 0.669 -7.427 -17.588 1.00 95.38 82 GLU A CA 1
ATOM 641 C C . GLU A 1 82 ? 1.737 -6.775 -16.706 1.00 95.38 82 GLU A C 1
ATOM 643 O O . GLU A 1 82 ? 2.172 -7.331 -15.693 1.00 95.38 82 GLU A O 1
ATOM 648 N N . SER A 1 83 ? 2.131 -5.558 -17.082 1.00 96.19 83 SER A N 1
ATOM 649 C CA . SER A 1 83 ? 3.001 -4.706 -16.274 1.00 96.19 83 SER A CA 1
ATOM 650 C C . SER A 1 83 ? 2.156 -3.849 -15.338 1.00 96.19 83 SER A C 1
ATOM 652 O O . SER A 1 83 ? 1.380 -3.005 -15.782 1.00 96.19 83 SER A O 1
ATOM 654 N N . LEU A 1 84 ? 2.328 -4.063 -14.037 1.00 96.88 84 LEU A N 1
ATOM 655 C CA . LEU A 1 84 ? 1.548 -3.439 -12.972 1.00 96.88 84 LEU A CA 1
ATOM 656 C C . LEU A 1 84 ? 2.483 -2.841 -11.913 1.00 96.88 84 LEU A C 1
ATOM 658 O O . LEU A 1 84 ? 3.712 -2.901 -12.012 1.00 96.88 84 LEU A O 1
ATOM 662 N N . PHE A 1 85 ? 1.895 -2.257 -10.876 1.00 96.50 85 PHE A N 1
ATOM 663 C CA . PHE A 1 85 ? 2.612 -1.725 -9.726 1.00 96.50 85 PHE A CA 1
ATOM 664 C C . PHE A 1 85 ? 2.003 -2.258 -8.435 1.00 96.50 85 PHE A C 1
ATOM 666 O O . PHE A 1 85 ? 0.792 -2.429 -8.328 1.00 96.50 85 PHE A O 1
ATOM 673 N N . LEU A 1 86 ? 2.837 -2.511 -7.434 1.00 94.94 86 LEU A N 1
ATOM 674 C CA . LEU A 1 86 ? 2.409 -2.974 -6.122 1.00 94.94 86 LEU A CA 1
ATOM 675 C C . LEU A 1 86 ? 2.457 -1.820 -5.119 1.00 94.94 86 LEU A C 1
ATOM 677 O O . LEU A 1 86 ? 3.525 -1.271 -4.829 1.00 94.94 86 LEU A O 1
ATOM 681 N N . ALA A 1 87 ? 1.303 -1.492 -4.539 1.00 94.56 87 ALA A N 1
ATOM 682 C CA . ALA A 1 87 ? 1.206 -0.453 -3.525 1.00 94.56 87 ALA A CA 1
ATOM 683 C C . ALA A 1 87 ? 2.010 -0.834 -2.256 1.00 94.56 87 ALA A C 1
ATOM 685 O O . ALA A 1 87 ? 1.837 -1.935 -1.715 1.00 94.56 87 ALA A O 1
ATOM 686 N N . PRO A 1 88 ? 2.863 0.061 -1.720 1.00 92.00 88 PRO A N 1
ATOM 687 C CA . PRO A 1 88 ? 3.858 -0.274 -0.694 1.00 92.00 88 PRO A CA 1
ATOM 688 C C . PRO A 1 88 ? 3.268 -0.795 0.622 1.00 92.00 88 PRO A C 1
ATOM 690 O O . PRO A 1 88 ? 3.789 -1.757 1.209 1.00 92.00 88 PRO A O 1
ATOM 693 N N . ARG A 1 89 ? 2.187 -0.157 1.093 1.00 90.25 89 ARG A N 1
ATOM 694 C CA . ARG A 1 89 ? 1.550 -0.456 2.384 1.00 90.25 89 ARG A CA 1
ATOM 695 C C . ARG A 1 89 ? 0.487 -1.541 2.260 1.00 90.25 89 ARG A C 1
ATOM 697 O O . ARG A 1 89 ? 0.639 -2.593 2.875 1.00 90.25 89 ARG A O 1
ATOM 704 N N . SER A 1 90 ? -0.525 -1.322 1.421 1.00 92.75 90 SER A N 1
ATOM 705 C CA . SER A 1 90 ? -1.661 -2.241 1.261 1.00 92.75 90 SER A CA 1
ATOM 706 C C . SER A 1 90 ? -1.329 -3.531 0.504 1.00 92.75 90 SER A C 1
ATOM 708 O O . SER A 1 90 ? -2.031 -4.521 0.687 1.00 92.75 90 SER A O 1
ATOM 710 N N . ARG A 1 91 ? -0.258 -3.554 -0.309 1.00 93.06 91 ARG A N 1
ATOM 711 C CA . ARG A 1 91 ? 0.117 -4.678 -1.197 1.00 93.06 91 ARG A CA 1
ATOM 712 C C . ARG A 1 91 ? -0.956 -5.058 -2.212 1.00 93.06 91 ARG A C 1
ATOM 714 O O . ARG A 1 91 ? -1.088 -6.221 -2.574 1.00 93.06 91 ARG A O 1
ATOM 721 N N . ILE A 1 92 ? -1.698 -4.063 -2.680 1.00 94.06 92 ILE A N 1
ATOM 722 C CA . ILE A 1 92 ? -2.668 -4.218 -3.762 1.00 94.06 92 ILE A CA 1
ATOM 723 C C . ILE A 1 92 ? -2.012 -3.816 -5.083 1.00 94.06 92 ILE A C 1
ATOM 725 O O . ILE A 1 92 ? -1.229 -2.864 -5.123 1.00 94.06 92 ILE A O 1
ATOM 729 N N . LEU A 1 93 ? -2.323 -4.561 -6.143 1.00 94.75 93 LEU A N 1
ATOM 730 C CA . LEU A 1 93 ? -1.897 -4.243 -7.500 1.00 94.75 93 LEU A CA 1
ATOM 731 C C . LEU A 1 93 ? -2.673 -3.040 -8.036 1.00 94.75 93 LEU A C 1
ATOM 733 O O . LEU A 1 93 ? -3.894 -2.966 -7.904 1.00 94.75 93 LEU A O 1
ATOM 737 N N . ILE A 1 94 ? -1.958 -2.117 -8.664 1.00 94.75 94 ILE A N 1
ATOM 738 C CA . ILE A 1 94 ? -2.505 -0.942 -9.334 1.00 94.75 94 ILE A CA 1
ATOM 739 C C . ILE A 1 94 ? -1.923 -0.848 -10.744 1.00 94.75 94 ILE A C 1
ATOM 741 O O . ILE A 1 94 ? -0.783 -1.240 -10.991 1.00 94.75 94 ILE A O 1
ATOM 745 N N . ALA A 1 95 ? -2.706 -0.309 -11.676 1.00 94.88 95 ALA A N 1
ATOM 746 C CA . ALA A 1 95 ? -2.294 -0.193 -13.074 1.00 94.88 95 ALA A CA 1
ATOM 747 C C . ALA A 1 95 ? -1.202 0.870 -13.296 1.00 94.88 95 ALA A C 1
ATOM 749 O O . ALA A 1 95 ? -0.396 0.755 -14.215 1.00 94.88 95 ALA A O 1
ATOM 750 N N . HIS A 1 96 ? -1.160 1.905 -12.452 1.00 94.81 96 HIS A N 1
ATOM 751 C CA . HIS A 1 96 ? -0.279 3.055 -12.639 1.00 94.81 96 HIS A CA 1
ATOM 752 C C . HIS A 1 96 ? 0.526 3.346 -11.379 1.00 94.81 96 HIS A C 1
ATOM 754 O O . HIS A 1 96 ? -0.045 3.539 -10.309 1.00 94.81 96 HIS A O 1
ATOM 760 N N . GLY A 1 97 ? 1.845 3.424 -11.532 1.00 93.88 97 GLY A N 1
ATOM 761 C CA . GLY A 1 97 ? 2.754 3.926 -10.511 1.00 93.88 97 GLY A CA 1
ATOM 762 C C . GLY A 1 97 ? 2.996 5.424 -10.669 1.00 93.88 97 GLY A C 1
ATOM 763 O O . GLY A 1 97 ? 3.009 5.968 -11.779 1.00 93.88 97 GLY A O 1
ATOM 764 N N . LYS A 1 98 ? 3.247 6.103 -9.556 1.00 95.38 98 LYS A N 1
ATOM 765 C CA . LYS A 1 98 ? 3.672 7.496 -9.527 1.00 95.38 98 LYS A CA 1
ATOM 766 C C . LYS A 1 98 ? 5.166 7.571 -9.823 1.00 95.38 98 LYS A C 1
ATOM 768 O O . LYS A 1 98 ? 5.991 7.305 -8.950 1.00 95.38 98 LYS A O 1
ATOM 773 N N . LYS A 1 99 ? 5.497 7.969 -11.054 1.00 95.31 99 LYS A N 1
ATOM 774 C CA . LYS A 1 99 ? 6.872 8.269 -11.470 1.00 95.31 99 LYS A CA 1
ATOM 775 C C . LYS A 1 99 ? 7.429 9.435 -10.647 1.00 95.31 99 LYS A C 1
ATOM 777 O O . LYS A 1 99 ? 6.751 10.446 -10.456 1.00 95.31 99 LYS A O 1
ATOM 782 N N . ILE A 1 100 ? 8.659 9.287 -10.173 1.00 94.25 100 ILE A N 1
ATOM 783 C CA . ILE A 1 100 ? 9.393 10.280 -9.385 1.00 94.25 100 ILE A CA 1
ATOM 784 C C . ILE A 1 100 ? 10.782 10.511 -9.978 1.00 94.25 100 ILE A C 1
ATOM 786 O O . ILE A 1 100 ? 11.295 9.703 -10.753 1.00 94.25 100 ILE A O 1
ATOM 790 N N . THR A 1 101 ? 11.415 11.609 -9.576 1.00 92.94 101 THR A N 1
ATOM 791 C CA . THR A 1 101 ? 12.846 11.807 -9.809 1.00 92.94 101 THR A CA 1
ATOM 792 C C . THR A 1 101 ? 13.632 10.830 -8.942 1.00 92.94 101 THR A C 1
ATOM 794 O O . THR A 1 101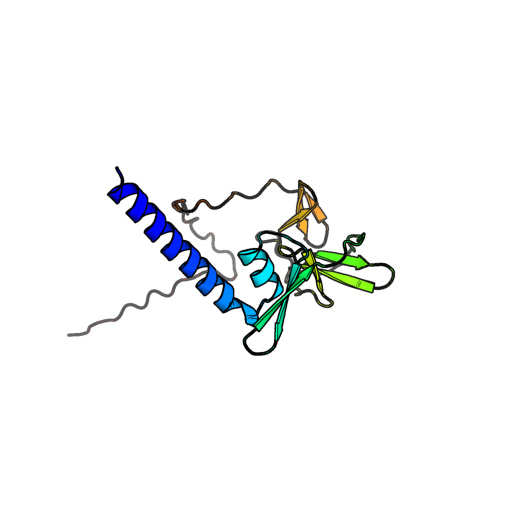 ? 13.370 10.708 -7.747 1.00 92.94 101 THR A O 1
ATOM 797 N N . CYS A 1 102 ? 14.610 10.149 -9.530 1.00 91.06 102 CYS A N 1
ATOM 798 C CA . CYS A 1 102 ? 15.524 9.292 -8.787 1.00 91.06 102 CYS A CA 1
ATOM 799 C C . CYS A 1 102 ? 16.443 10.147 -7.891 1.00 91.06 102 CYS A C 1
ATOM 801 O O . CYS A 1 102 ? 17.400 10.739 -8.388 1.00 91.06 102 CYS A O 1
ATOM 803 N N . ASP A 1 103 ? 16.158 10.229 -6.586 1.00 90.38 103 ASP A N 1
ATOM 804 C CA . ASP A 1 103 ? 17.011 10.901 -5.590 1.00 90.38 103 ASP A CA 1
ATOM 805 C C . ASP A 1 103 ? 17.687 9.863 -4.681 1.00 90.38 103 ASP A C 1
ATOM 807 O O . ASP A 1 103 ? 17.032 9.082 -3.990 1.00 90.38 103 ASP A O 1
ATOM 811 N N . THR A 1 104 ? 19.020 9.868 -4.665 1.00 88.62 104 THR A N 1
ATOM 812 C CA . THR A 1 104 ? 19.843 8.951 -3.863 1.00 88.62 104 THR A CA 1
ATOM 813 C C . THR A 1 104 ? 19.773 9.215 -2.360 1.00 88.62 104 THR A C 1
ATOM 815 O O . THR A 1 104 ? 20.084 8.321 -1.576 1.00 88.62 104 THR A O 1
ATOM 818 N N . ARG A 1 105 ? 19.355 10.413 -1.942 1.00 87.81 105 ARG A N 1
ATOM 819 C CA . ARG A 1 105 ? 19.251 10.827 -0.535 1.00 87.81 105 ARG A CA 1
ATOM 820 C C . ARG A 1 105 ? 17.908 10.455 0.080 1.00 87.81 105 ARG A C 1
ATOM 822 O O . ARG A 1 105 ? 17.852 10.166 1.271 1.00 87.81 105 ARG A O 1
ATOM 829 N N . MET A 1 106 ? 16.837 10.479 -0.713 1.00 88.50 106 MET A N 1
ATOM 830 C CA . MET A 1 106 ? 15.472 10.180 -0.260 1.00 88.50 106 MET A CA 1
ATOM 831 C C . MET A 1 106 ? 14.782 9.160 -1.174 1.00 88.50 106 MET A C 1
ATOM 833 O O . MET A 1 106 ? 13.750 9.469 -1.776 1.00 88.50 106 MET A O 1
ATOM 837 N N . PRO A 1 107 ? 15.334 7.941 -1.305 1.00 92.69 107 PRO A N 1
ATOM 838 C CA . PRO A 1 107 ? 14.708 6.930 -2.133 1.00 92.69 107 PRO A CA 1
ATOM 839 C C . PRO A 1 107 ? 13.427 6.371 -1.516 1.00 92.69 107 PRO A C 1
ATOM 841 O O . PRO A 1 107 ? 13.315 6.273 -0.288 1.00 92.69 107 PRO A O 1
ATOM 844 N N . PRO A 1 108 ? 12.496 5.888 -2.353 1.00 94.44 108 PRO A N 1
ATOM 845 C CA . PRO A 1 108 ? 11.414 5.046 -1.881 1.00 94.44 108 PRO A CA 1
ATOM 846 C C . PRO A 1 108 ? 11.990 3.729 -1.340 1.00 94.44 108 PRO A C 1
ATOM 848 O O . PRO A 1 108 ? 12.846 3.091 -1.962 1.00 94.44 108 PRO A O 1
ATOM 851 N N . MET A 1 109 ? 11.519 3.336 -0.155 1.00 94.75 109 MET A N 1
ATOM 852 C CA . MET A 1 109 ? 11.944 2.121 0.537 1.00 94.75 109 MET A CA 1
ATOM 853 C C . MET A 1 109 ? 10.772 1.166 0.740 1.00 94.75 109 MET A C 1
ATOM 855 O O . MET A 1 109 ? 9.677 1.563 1.143 1.00 94.75 109 MET A O 1
ATOM 859 N N . PHE A 1 110 ? 11.023 -0.119 0.512 1.00 94.44 110 PHE A N 1
ATOM 860 C CA . PHE A 1 110 ? 10.014 -1.166 0.520 1.00 94.44 110 PHE A CA 1
ATOM 861 C C . PHE A 1 110 ? 10.482 -2.357 1.344 1.00 94.44 110 PHE A C 1
ATOM 863 O O . PHE A 1 110 ? 11.580 -2.872 1.154 1.00 94.44 110 PHE A O 1
ATOM 870 N N . LYS A 1 111 ? 9.612 -2.858 2.222 1.00 92.69 111 LYS A N 1
ATOM 871 C CA . LYS A 1 111 ? 9.841 -4.137 2.903 1.00 92.69 111 LYS A CA 1
ATOM 872 C C . LYS A 1 111 ? 9.379 -5.293 2.015 1.00 92.69 111 LYS A C 1
ATOM 874 O O . LYS A 1 111 ? 8.179 -5.409 1.775 1.00 92.69 111 LYS A O 1
ATOM 879 N N . ILE A 1 112 ? 10.266 -6.147 1.524 1.00 89.44 112 ILE A N 1
ATOM 880 C CA . ILE A 1 112 ? 9.912 -7.324 0.714 1.00 89.44 112 ILE A CA 1
ATOM 881 C C . ILE A 1 112 ? 10.339 -8.564 1.498 1.00 89.44 112 ILE A C 1
ATOM 883 O O . ILE A 1 112 ? 11.502 -8.724 1.860 1.00 89.44 112 ILE A O 1
ATOM 887 N N . GLY A 1 113 ? 9.364 -9.397 1.868 1.00 86.94 113 GLY A N 1
ATOM 888 C CA . GLY A 1 113 ? 9.573 -10.415 2.896 1.00 86.94 113 GLY A CA 1
ATOM 889 C C . GLY A 1 113 ? 9.984 -9.769 4.224 1.00 86.94 113 GLY A C 1
ATOM 890 O O . GLY A 1 113 ? 9.225 -8.987 4.803 1.00 86.94 113 GLY A O 1
ATOM 891 N N . GLN A 1 114 ? 11.192 -10.079 4.696 1.00 89.38 114 GLN A N 1
ATOM 892 C CA . GLN A 1 114 ? 11.764 -9.493 5.916 1.00 89.38 114 GLN A CA 1
ATOM 893 C C . GLN A 1 114 ? 12.846 -8.443 5.658 1.00 89.38 114 GLN A C 1
ATOM 895 O O . GLN A 1 114 ? 13.298 -7.811 6.610 1.00 89.38 114 GLN A O 1
ATOM 900 N N . ILE A 1 115 ? 13.223 -8.223 4.400 1.00 93.94 115 ILE A N 1
ATOM 901 C CA . ILE A 1 115 ? 14.343 -7.359 4.031 1.00 93.94 115 ILE A CA 1
ATOM 902 C C . ILE A 1 115 ? 13.798 -6.020 3.538 1.00 93.94 115 ILE A C 1
ATOM 904 O O . ILE A 1 115 ? 12.739 -5.951 2.905 1.00 93.94 115 ILE A O 1
ATOM 908 N N . TRP A 1 116 ? 14.503 -4.946 3.873 1.00 95.19 116 TRP A N 1
ATOM 909 C CA . TRP A 1 116 ? 14.227 -3.624 3.337 1.00 95.19 116 TRP A CA 1
ATOM 910 C C . TRP A 1 116 ? 15.073 -3.384 2.103 1.00 95.19 116 TRP A C 1
ATOM 912 O O . TRP A 1 116 ? 16.259 -3.692 2.082 1.00 95.19 116 TRP A O 1
ATOM 922 N N . TYR A 1 117 ? 14.447 -2.808 1.089 1.00 93.62 117 TYR A N 1
ATOM 923 C CA . TYR A 1 117 ? 15.099 -2.436 -0.151 1.00 93.62 117 TYR A CA 1
ATOM 924 C C . TYR A 1 117 ? 14.812 -0.975 -0.458 1.00 93.62 117 TYR A C 1
ATOM 926 O O . TYR A 1 117 ? 13.693 -0.507 -0.242 1.00 93.62 117 TYR A O 1
ATOM 934 N N . ARG A 1 118 ? 15.795 -0.268 -1.005 1.00 93.19 118 ARG A N 1
ATOM 935 C CA . ARG A 1 118 ? 15.574 0.975 -1.748 1.00 93.19 118 ARG A CA 1
ATOM 936 C C . ARG A 1 118 ? 15.476 0.650 -3.235 1.00 93.19 118 ARG A C 1
ATOM 938 O O . ARG A 1 118 ? 16.137 -0.278 -3.695 1.00 93.19 118 ARG A O 1
ATOM 945 N N . MET A 1 119 ? 14.686 1.418 -3.976 1.00 87.94 119 MET A N 1
ATOM 946 C CA . MET A 1 119 ? 14.540 1.240 -5.423 1.00 87.94 119 MET A CA 1
ATOM 947 C C . MET A 1 119 ? 14.995 2.496 -6.165 1.00 87.94 119 MET A C 1
ATOM 949 O O . MET A 1 119 ? 14.364 3.547 -6.045 1.00 87.94 119 MET A O 1
ATOM 953 N N . LEU A 1 120 ? 16.118 2.393 -6.881 1.00 83.88 120 LEU A N 1
ATOM 954 C CA . LEU A 1 120 ? 16.767 3.506 -7.579 1.00 83.88 120 LEU A CA 1
ATOM 955 C C . LEU A 1 120 ? 17.574 3.048 -8.802 1.00 83.88 120 LEU A C 1
ATOM 957 O O . LEU A 1 120 ? 18.779 2.822 -8.696 1.00 83.88 120 LEU A O 1
ATOM 961 N N . PRO A 1 121 ? 16.960 3.017 -9.984 1.00 82.62 121 PRO A N 1
ATOM 962 C CA . PRO A 1 121 ? 15.792 2.185 -10.276 1.00 82.62 121 PRO A CA 1
ATOM 963 C C . PRO A 1 121 ? 16.023 0.684 -9.976 1.00 82.62 121 PRO A C 1
ATOM 965 O O . PRO A 1 121 ? 15.062 -0.077 -9.896 1.00 82.62 121 PRO A O 1
ATOM 968 N N . ASP A 1 122 ? 17.271 0.285 -9.717 1.00 86.62 122 ASP A N 1
ATOM 969 C CA . ASP A 1 122 ? 17.637 -1.043 -9.236 1.00 86.62 122 ASP A CA 1
ATOM 970 C C . ASP A 1 122 ? 17.182 -1.267 -7.790 1.00 86.62 122 ASP A C 1
ATOM 972 O O . ASP A 1 122 ? 17.133 -0.341 -6.967 1.00 86.62 122 ASP A O 1
ATOM 976 N N . LEU A 1 123 ? 16.885 -2.524 -7.467 1.00 89.06 123 LEU A N 1
ATOM 977 C CA . LEU A 1 123 ? 16.526 -2.950 -6.122 1.00 89.06 123 LEU A CA 1
ATOM 978 C C . LEU A 1 123 ? 17.792 -3.251 -5.312 1.00 89.06 123 LEU A C 1
ATOM 980 O O . LEU A 1 123 ? 18.526 -4.186 -5.619 1.00 89.06 123 LEU A O 1
ATOM 984 N N . ILE A 1 124 ? 18.037 -2.474 -4.257 1.00 91.56 124 ILE A N 1
ATOM 985 C CA . ILE A 1 124 ? 19.240 -2.600 -3.423 1.00 91.56 124 ILE A CA 1
ATOM 986 C C . ILE A 1 124 ? 18.816 -2.763 -1.970 1.00 91.56 124 ILE A C 1
ATOM 988 O O . ILE A 1 124 ? 17.977 -2.004 -1.481 1.00 91.56 124 ILE A O 1
ATOM 992 N N . ASP A 1 125 ? 19.372 -3.756 -1.285 1.00 93.38 125 ASP A N 1
ATOM 993 C CA . ASP A 1 125 ? 19.095 -4.012 0.121 1.00 93.38 125 ASP A CA 1
ATOM 994 C C . ASP A 1 125 ? 19.623 -2.880 1.009 1.00 93.38 125 ASP A C 1
ATOM 996 O O . ASP A 1 125 ? 20.628 -2.223 0.732 1.00 93.38 125 ASP A O 1
ATOM 1000 N N . VAL A 1 126 ? 18.885 -2.597 2.077 1.00 94.50 126 VAL A N 1
ATOM 1001 C CA . VAL A 1 126 ? 19.212 -1.538 3.030 1.00 94.50 126 VAL A CA 1
ATOM 1002 C C . VAL A 1 126 ? 18.916 -1.986 4.460 1.00 94.50 126 VAL A C 1
ATOM 1004 O O . VAL A 1 126 ? 18.080 -2.870 4.680 1.00 94.50 126 VAL A O 1
ATOM 1007 N N . PRO A 1 127 ? 19.560 -1.361 5.461 1.00 93.56 127 PRO A N 1
ATOM 1008 C CA . PRO A 1 127 ? 19.206 -1.573 6.856 1.00 93.56 127 PRO A CA 1
ATOM 1009 C C . PRO A 1 127 ? 17.740 -1.224 7.144 1.00 93.56 127 PRO A C 1
ATOM 1011 O O . PRO A 1 127 ? 17.144 -0.355 6.506 1.00 93.56 127 PRO A O 1
ATOM 1014 N N . THR A 1 128 ? 17.171 -1.878 8.157 1.00 93.38 128 THR A N 1
ATOM 1015 C CA . THR A 1 128 ? 15.814 -1.587 8.635 1.00 93.38 128 THR A CA 1
ATOM 1016 C C . THR A 1 128 ? 15.698 -0.127 9.098 1.00 93.38 128 THR A C 1
ATOM 1018 O O . THR A 1 128 ? 16.510 0.301 9.921 1.00 93.38 128 THR A O 1
ATOM 1021 N N . PRO A 1 129 ? 14.688 0.633 8.629 1.00 91.31 129 PRO A N 1
ATOM 1022 C CA . PRO A 1 129 ? 14.444 1.995 9.087 1.00 91.31 129 PRO A CA 1
ATOM 1023 C C . PRO A 1 129 ? 14.086 2.063 10.573 1.00 91.31 129 PRO A C 1
ATOM 1025 O O . PRO A 1 129 ? 13.472 1.148 11.126 1.00 91.31 129 PRO A O 1
ATOM 1028 N N . THR A 1 130 ? 14.400 3.195 11.198 1.00 89.12 130 THR A N 1
ATOM 1029 C CA . THR A 1 130 ? 13.994 3.497 12.573 1.00 89.12 130 THR A CA 1
ATOM 1030 C C . THR A 1 130 ? 12.470 3.584 12.684 1.00 89.12 130 THR A C 1
ATOM 1032 O O . THR A 1 130 ? 11.817 4.260 11.887 1.00 89.12 130 THR A O 1
ATOM 1035 N N . ILE A 1 131 ? 11.900 2.916 13.687 1.00 87.06 131 ILE A N 1
ATOM 1036 C CA . ILE A 1 131 ? 10.465 2.966 13.984 1.00 87.06 131 ILE A CA 1
ATOM 1037 C C . ILE A 1 131 ? 10.178 4.228 14.802 1.00 87.06 131 ILE A C 1
ATOM 1039 O O . ILE A 1 131 ? 10.866 4.509 15.779 1.00 87.06 131 ILE A O 1
ATOM 1043 N N . ILE A 1 132 ? 9.158 4.986 14.398 1.00 83.12 132 ILE A N 1
ATOM 1044 C CA . ILE A 1 132 ? 8.680 6.148 15.154 1.00 83.12 132 ILE A CA 1
ATOM 1045 C C . ILE A 1 132 ? 7.813 5.644 16.309 1.00 83.12 132 ILE A C 1
ATOM 1047 O O . ILE A 1 132 ? 6.833 4.930 16.083 1.00 83.12 132 ILE A O 1
ATOM 1051 N N . GLU A 1 133 ? 8.154 6.030 17.535 1.00 85.88 133 GLU A N 1
ATOM 1052 C CA . GLU A 1 133 ? 7.378 5.694 18.729 1.00 85.88 133 GLU A CA 1
ATOM 1053 C C . GLU A 1 133 ? 6.390 6.824 19.076 1.00 85.88 133 GLU A C 1
ATOM 1055 O O . GLU A 1 133 ? 6.696 7.993 18.843 1.00 85.88 133 GLU A O 1
ATOM 1060 N N . PRO A 1 134 ? 5.221 6.535 19.682 1.00 73.75 134 PRO A N 1
ATOM 1061 C CA . PRO A 1 134 ? 4.197 7.547 19.985 1.00 73.75 134 PRO A CA 1
ATOM 1062 C C . PRO A 1 134 ? 4.668 8.734 20.845 1.00 73.75 134 PRO A C 1
ATOM 1064 O O . PRO A 1 134 ? 3.991 9.758 20.896 1.00 73.75 134 PRO A O 1
ATOM 1067 N N . GLN A 1 135 ? 5.803 8.596 21.536 1.00 70.81 135 GLN A N 1
ATOM 1068 C CA . GLN A 1 135 ? 6.412 9.627 22.379 1.00 70.81 135 GLN A CA 1
ATOM 1069 C C . GLN A 1 135 ? 7.858 9.951 21.977 1.00 70.81 135 GLN A C 1
ATOM 1071 O O . GLN A 1 135 ? 8.584 10.563 22.760 1.00 70.81 135 GLN A O 1
ATOM 1076 N N . SER A 1 136 ? 8.298 9.557 20.777 1.00 72.81 136 SER A N 1
ATOM 1077 C CA . SER A 1 136 ? 9.651 9.873 20.323 1.00 72.81 136 SER A CA 1
ATOM 1078 C C . SER A 1 136 ? 9.823 11.391 20.232 1.00 72.81 136 SER A C 1
ATOM 1080 O O . SER A 1 136 ? 9.161 12.046 19.422 1.00 72.81 136 SER A O 1
ATOM 1082 N N . GLN A 1 137 ? 10.711 11.956 21.052 1.00 61.72 137 GLN A N 1
ATOM 1083 C CA . GLN A 1 137 ? 11.186 13.319 20.844 1.00 61.72 137 GLN A CA 1
ATOM 1084 C C . GLN A 1 137 ? 12.124 13.305 19.640 1.00 61.72 137 GLN A C 1
ATOM 1086 O O . GLN A 1 137 ? 13.023 12.475 19.534 1.00 61.72 137 GLN A O 1
ATOM 1091 N N . THR A 1 138 ? 11.881 14.195 18.686 1.00 59.41 138 THR A N 1
ATOM 1092 C CA . THR A 1 138 ? 12.741 14.325 17.516 1.00 59.41 138 THR A CA 1
ATOM 1093 C C . THR A 1 138 ? 14.059 14.977 17.933 1.00 59.41 138 THR A C 1
ATOM 1095 O O . THR A 1 138 ? 14.097 16.195 18.103 1.00 59.41 138 THR A O 1
ATOM 1098 N N . ASP A 1 139 ? 15.138 14.199 18.031 1.00 55.41 139 ASP A N 1
ATOM 1099 C CA . ASP A 1 139 ? 16.520 14.698 18.148 1.00 55.41 139 ASP A CA 1
ATOM 1100 C C . ASP A 1 139 ? 17.024 15.225 16.795 1.00 55.41 139 ASP A C 1
ATOM 1102 O O . ASP A 1 139 ? 18.081 14.839 16.283 1.00 55.41 139 ASP A O 1
ATOM 1106 N N . TRP A 1 140 ? 16.239 16.088 16.149 1.00 55.25 140 TRP A N 1
ATOM 1107 C CA . TRP A 1 140 ? 16.699 16.734 14.933 1.00 55.25 140 TRP A CA 1
ATOM 1108 C C . TRP A 1 140 ? 17.858 17.665 15.313 1.00 55.25 140 TRP A C 1
ATOM 1110 O O . TRP A 1 140 ? 17.756 18.509 16.202 1.00 55.25 140 TRP A O 1
ATOM 1120 N N . LYS A 1 141 ? 19.002 17.492 14.654 1.00 58.66 141 LYS A N 1
ATOM 1121 C CA . LYS A 1 141 ? 20.134 18.415 14.754 1.00 58.66 141 LYS A CA 1
ATOM 1122 C C . LYS A 1 141 ? 20.164 19.225 13.470 1.00 58.66 141 LYS A C 1
ATOM 1124 O O . LYS A 1 141 ? 20.146 18.643 12.387 1.00 58.66 141 LYS A O 1
ATOM 1129 N N . TYR A 1 142 ? 20.206 20.555 13.576 1.00 48.22 142 TYR A N 1
ATOM 1130 C CA . TYR A 1 142 ? 20.502 21.389 12.413 1.00 48.22 142 TYR A CA 1
ATOM 1131 C C . TYR A 1 142 ? 21.893 21.008 11.907 1.00 48.22 142 TYR A C 1
ATOM 1133 O O . TYR A 1 142 ? 22.898 21.320 12.544 1.00 48.22 142 TYR A O 1
ATOM 1141 N N . ALA A 1 143 ? 21.957 20.346 10.755 1.00 56.59 143 ALA A N 1
ATOM 1142 C CA . ALA A 1 143 ? 23.147 20.438 9.934 1.00 56.59 143 ALA A CA 1
ATOM 1143 C C . ALA A 1 143 ? 23.200 21.885 9.430 1.00 56.59 143 ALA A C 1
ATOM 1145 O O . ALA A 1 143 ? 22.257 22.354 8.791 1.00 56.59 143 ALA A O 1
ATOM 1146 N N . THR A 1 144 ? 24.258 22.621 9.768 1.00 53.38 144 THR A N 1
ATOM 1147 C CA . THR A 1 144 ? 24.521 23.923 9.147 1.00 53.38 144 THR A CA 1
ATOM 1148 C C . THR A 1 144 ? 24.525 23.728 7.631 1.00 53.38 144 THR A C 1
ATOM 1150 O O . THR A 1 144 ? 25.2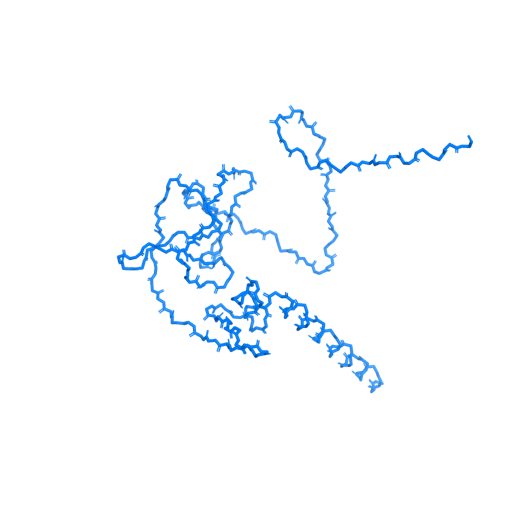97 22.880 7.165 1.00 53.38 144 THR A O 1
ATOM 1153 N N . PRO A 1 145 ? 23.680 24.439 6.862 1.00 55.38 145 PRO A N 1
ATOM 1154 C CA . PRO A 1 145 ? 23.632 24.252 5.422 1.00 55.38 145 PRO A CA 1
ATOM 1155 C C . PRO A 1 145 ? 25.006 24.597 4.849 1.00 55.38 145 PRO A C 1
ATOM 1157 O O . PRO A 1 145 ? 25.476 25.731 4.943 1.00 55.38 145 PRO A O 1
ATOM 1160 N N . THR A 1 146 ? 25.686 23.597 4.290 1.00 54.12 146 THR A N 1
ATOM 1161 C CA . THR A 1 146 ? 26.719 23.873 3.296 1.00 54.12 146 THR A CA 1
ATOM 1162 C C . THR A 1 146 ? 25.985 24.394 2.062 1.00 54.12 146 THR A C 1
ATOM 1164 O O . THR A 1 146 ? 24.943 23.834 1.716 1.00 54.12 146 THR A O 1
ATOM 1167 N N . PRO A 1 147 ? 26.456 25.474 1.416 1.00 50.62 147 PRO A N 1
ATOM 1168 C CA . PRO A 1 147 ? 25.756 26.063 0.284 1.00 50.62 147 PRO A CA 1
ATOM 1169 C C . PRO A 1 147 ? 25.788 25.082 -0.894 1.00 50.62 147 PRO A C 1
ATOM 1171 O O . PRO A 1 147 ? 26.728 25.066 -1.684 1.00 50.62 147 PRO A O 1
ATOM 1174 N N . SER A 1 148 ? 24.768 24.231 -0.991 1.00 46.41 148 SER A N 1
ATOM 1175 C CA . SER A 1 148 ? 24.510 23.383 -2.149 1.00 46.41 148 SER A CA 1
ATOM 1176 C C . SER A 1 148 ? 23.292 23.946 -2.884 1.00 46.41 148 SER A C 1
ATOM 1178 O O . SER A 1 148 ? 22.269 24.228 -2.254 1.00 46.41 148 SER A O 1
ATOM 1180 N N . PRO A 1 149 ? 23.367 24.151 -4.205 1.00 49.53 149 PRO A N 1
ATOM 1181 C CA . PRO A 1 149 ? 22.288 24.777 -4.942 1.00 49.53 149 PRO A CA 1
ATOM 1182 C C . PRO A 1 149 ? 21.192 23.745 -5.236 1.00 49.53 149 PRO A C 1
ATOM 1184 O O . PRO A 1 149 ? 21.248 23.095 -6.276 1.00 49.53 149 PRO A O 1
ATOM 1187 N N . ARG A 1 150 ? 20.203 23.603 -4.338 1.00 44.78 150 ARG A N 1
ATOM 1188 C CA . ARG A 1 150 ? 18.749 23.521 -4.641 1.00 44.78 150 ARG A CA 1
ATOM 1189 C C . ARG A 1 150 ? 17.913 22.975 -3.474 1.00 44.78 150 ARG A C 1
ATOM 1191 O O . ARG A 1 150 ? 18.286 22.009 -2.820 1.00 44.78 150 ARG A O 1
ATOM 1198 N N . GLU A 1 151 ? 16.753 23.622 -3.321 1.00 44.38 151 GLU A N 1
ATOM 1199 C CA . GLU A 1 151 ? 15.581 23.284 -2.493 1.00 44.38 151 GLU A CA 1
ATOM 1200 C C . GLU A 1 151 ? 15.865 22.993 -1.014 1.00 44.38 151 GLU A C 1
ATOM 1202 O O . GLU A 1 151 ? 15.647 21.904 -0.491 1.00 44.38 151 GLU A O 1
ATOM 1207 N N . GLU A 1 152 ? 16.301 24.033 -0.306 1.00 47.53 152 GLU A N 1
ATOM 1208 C CA . GLU A 1 152 ? 16.233 24.066 1.151 1.00 47.53 152 GLU A CA 1
ATOM 1209 C C . GLU A 1 152 ? 14.772 24.229 1.614 1.00 47.53 152 GLU A C 1
ATOM 1211 O O . GLU A 1 152 ? 14.011 25.046 1.086 1.00 47.53 152 GLU A O 1
ATOM 1216 N N . CYS A 1 153 ? 14.387 23.478 2.648 1.00 42.25 153 CYS A N 1
ATOM 1217 C CA . CYS A 1 153 ? 13.108 23.608 3.345 1.00 42.25 153 CYS A CA 1
ATOM 1218 C C . CYS A 1 153 ? 13.122 24.892 4.205 1.00 42.25 153 CYS A C 1
ATOM 1220 O O . CYS A 1 153 ? 13.240 24.851 5.430 1.00 42.25 153 CYS A O 1
ATOM 1222 N N . ILE A 1 154 ? 13.098 26.062 3.559 1.00 49.47 154 ILE A N 1
ATOM 1223 C CA . ILE A 1 154 ? 13.220 27.365 4.224 1.00 49.47 154 ILE A CA 1
ATOM 1224 C C . ILE A 1 154 ? 11.851 27.796 4.759 1.00 49.47 154 ILE A C 1
ATOM 1226 O O . ILE A 1 154 ? 10.961 28.202 4.011 1.00 49.47 154 ILE A O 1
ATOM 1230 N N . GLN A 1 155 ? 11.692 27.775 6.082 1.00 47.44 155 GLN A N 1
ATOM 1231 C CA . GLN A 1 155 ? 10.553 28.394 6.764 1.00 47.44 155 GLN A CA 1
ATOM 1232 C C . GLN A 1 155 ? 10.703 29.927 6.714 1.00 47.44 155 GLN A C 1
ATOM 1234 O O . GLN A 1 155 ? 11.577 30.501 7.368 1.00 47.44 155 GLN A O 1
ATOM 1239 N N . LYS A 1 156 ? 9.861 30.625 5.936 1.00 40.09 156 LYS A N 1
ATOM 1240 C CA . LYS A 1 156 ? 9.847 32.100 5.901 1.00 40.09 156 LYS A CA 1
ATOM 1241 C C . LYS A 1 156 ? 9.403 32.661 7.258 1.00 40.09 156 LYS A C 1
ATOM 1243 O O . LYS A 1 156 ? 8.232 32.589 7.620 1.00 40.09 156 LYS A O 1
ATOM 1248 N N . LYS A 1 157 ? 10.324 33.294 7.990 1.00 42.78 157 LYS A N 1
ATOM 1249 C CA . LYS A 1 157 ? 10.023 34.048 9.216 1.00 42.78 157 LYS A CA 1
ATOM 1250 C C . LYS A 1 157 ? 9.545 35.458 8.851 1.00 42.78 157 LYS A C 1
ATOM 1252 O O . LYS A 1 157 ? 10.353 36.370 8.693 1.00 42.78 157 LYS A O 1
ATOM 1257 N N . THR A 1 158 ? 8.238 35.660 8.709 1.00 40.88 158 THR A N 1
ATOM 1258 C CA . THR A 1 158 ? 7.673 37.003 8.497 1.00 40.88 158 THR A CA 1
ATOM 1259 C C . THR A 1 158 ? 7.757 37.806 9.798 1.00 40.88 158 THR A C 1
ATOM 1261 O O . THR A 1 158 ? 6.975 37.578 10.720 1.00 40.88 158 THR A O 1
ATOM 1264 N N . ARG A 1 159 ? 8.693 38.761 9.901 1.00 44.84 159 ARG A N 1
ATOM 1265 C CA . ARG A 1 159 ? 8.618 39.803 10.939 1.00 44.84 159 ARG A CA 1
ATOM 1266 C C . ARG A 1 159 ? 7.443 40.721 10.591 1.00 44.84 159 ARG A C 1
ATOM 1268 O O . ARG A 1 159 ? 7.519 41.460 9.615 1.00 44.84 159 ARG A O 1
ATOM 1275 N N . ARG A 1 160 ? 6.364 40.698 11.379 1.00 44.94 160 ARG A N 1
ATOM 1276 C CA . ARG A 1 160 ? 5.444 41.843 11.428 1.00 44.94 160 ARG A CA 1
ATOM 1277 C C . ARG A 1 160 ? 6.186 42.978 12.127 1.00 44.94 160 ARG A C 1
ATOM 1279 O O . ARG A 1 160 ? 6.431 42.889 13.326 1.00 44.94 160 ARG A O 1
ATOM 1286 N N . ASN A 1 161 ? 6.548 44.017 11.383 1.00 43.00 161 ASN A N 1
ATOM 1287 C CA . ASN A 1 161 ? 6.866 45.304 11.986 1.00 43.00 161 ASN A CA 1
ATOM 1288 C C . ASN A 1 161 ? 5.547 45.897 12.486 1.00 43.00 161 ASN A C 1
ATOM 1290 O O . ASN A 1 161 ? 4.694 46.275 11.688 1.00 43.00 161 ASN A O 1
ATOM 1294 N N . ILE A 1 162 ? 5.368 45.928 13.803 1.00 47.72 162 ILE A N 1
ATOM 1295 C CA . ILE A 1 162 ? 4.407 46.826 14.438 1.00 47.72 162 ILE A CA 1
ATOM 1296 C C . ILE A 1 162 ? 5.143 48.162 14.530 1.00 47.72 162 ILE A C 1
ATOM 1298 O O . ILE A 1 162 ? 6.039 48.316 15.356 1.00 47.72 162 ILE A O 1
ATOM 1302 N N . GLY A 1 163 ? 4.849 49.063 13.594 1.00 46.81 163 GLY A N 1
ATOM 1303 C CA . GLY A 1 163 ? 5.250 50.461 13.686 1.00 46.81 163 GLY A CA 1
ATOM 1304 C C . GLY A 1 163 ? 4.290 51.195 14.616 1.00 46.81 163 GLY A C 1
ATOM 1305 O O . GLY A 1 163 ? 3.078 51.113 14.425 1.00 46.81 163 GLY A O 1
ATOM 1306 N N . THR A 1 164 ? 4.86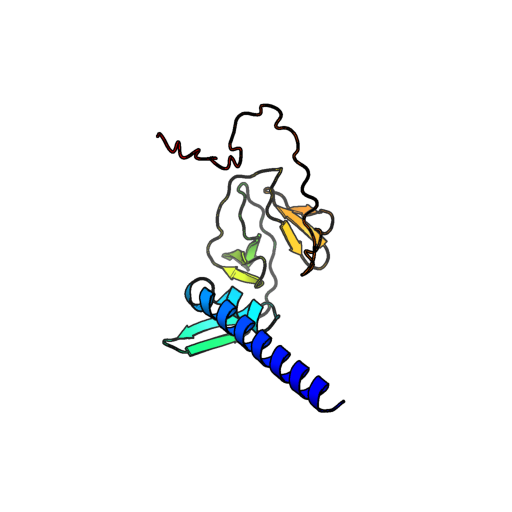0 51.831 15.636 1.00 39.69 164 THR A N 1
ATOM 1307 C CA . THR A 1 164 ? 4.306 52.972 16.383 1.00 39.69 164 THR A CA 1
ATOM 1308 C C . THR A 1 164 ? 4.145 54.192 15.496 1.00 39.69 164 THR A C 1
ATOM 1310 O O . THR A 1 164 ? 5.049 54.389 14.650 1.00 39.69 164 THR A O 1
#

Radius of gyration: 21.77 Å; chains: 1; bounding box: 49×68×62 Å

pLDDT: mean 84.87, std 17.06, range [39.69, 97.5]